Protein AF-K7NQB0-F1 (afdb_monomer)

Mean predicted aligned error: 4.62 Å

Nearest PDB structures (foldseek):
  6xcy-assembly1_A  TM=8.810E-01  e=9.921E-07  Sus scrofa
  4zl4-assembly2_B  TM=8.441E-01  e=9.405E-07  Plasmodium vivax
  8tyf-assembly1_A  TM=7.869E-01  e=1.882E-06  Plasmodium vivax Sal-1
  7tbc-assembly1_A  TM=8.451E-01  e=6.424E-06  Plasmodium falciparum
  8tyg-assembly1_A  TM=7.856E-01  e=1.155E-05  Plasmodium vivax Sal-1

Radius of gyration: 15.36 Å; Cα contacts (8 Å, |Δi|>4): 288; chains: 1; bounding box: 34×35×44 Å

Secondary structure (DSSP, 8-state):
-------PPP---EEEEBTEEEEEEEETTTTEEEEEE--SS-S--EEEBSS-SB----SSPPB-GGG-TT-EEPBTTSHHHHTSSEEEEETTEEEEEEE-TTS-EEEEEEEEEEEEETTEEEEEEEEEEEEEEES--

Sequence (137 aa):
VKLGGQVKDVQAPVSAGNGEFLMQLAIGKPSLAYSAILDTGSDLTWTQCIPCSDCYKQPTPIYDPSLSSTYGTVSCKSSLCLALPASACISATCEYLYTYGDYSSTQGILSYETFTLSSQSIPHIAFGCGQDNEGSG

Foldseek 3Di:
DPPPDPPDDFDWDWDDDPPFIWTWKWWAVVTDIDIDTPDPPDDAAAFEEPPAPADADDPGDGDYLVPHPQKFFDFCPDPVLVPAPDWDQDPRWIWHWDADPVGKIFTATFIWTWMGGPHDTDGGDTHGHGRYIGDHD

InterPro domains:
  IPR001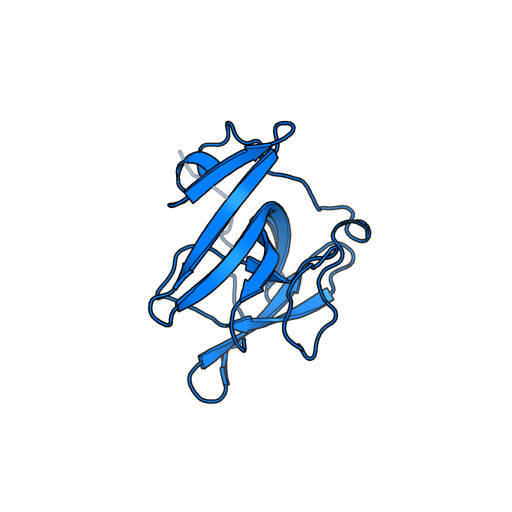969 Aspartic peptidase, active site [PS00141] (36-47)
  IPR021109 Aspartic peptidase domain superfamily [G3DSA:2.40.70.10] (5-137)
  IPR021109 Aspartic peptidase domain superfamily [SSF50630] (15-136)
  IPR032861 Xylanase inhibitor, N-terminal [PF14543] (21-135)
  IPR033121 Peptidase family A1 domain [PS51767] (21-137)
  IPR051708 Plant Aspartic Proteinase A1 [PTHR47967] (10-135)

Organism: Pinus radiata (NCBI:txid3347)

pLDDT: mean 93.02, std 11.18, range [39.03, 98.75]

Solvent-accessible surface area (backbone atoms only — not comparable to full-atom values): 7972 Å² total; per-residue (Å²): 134,84,82,87,64,87,82,73,87,82,55,60,66,72,46,84,47,100,91,42,44,32,30,49,36,22,46,40,42,73,66,45,73,44,83,41,75,64,63,87,89,62,91,77,56,67,48,56,22,59,78,56,82,40,73,60,89,61,98,52,82,67,43,54,59,89,70,22,80,51,53,44,78,33,44,38,84,36,70,72,39,70,66,44,95,38,60,47,72,54,96,63,29,16,33,37,50,46,76,50,98,88,74,29,36,39,27,31,38,37,24,29,27,26,39,28,35,76,92,45,75,43,70,74,40,72,32,37,40,22,20,34,36,50,65,74,127

Structure (mmCIF, N/CA/C/O backbone):
data_AF-K7NQB0-F1
#
_entry.id   AF-K7NQB0-F1
#
loop_
_atom_site.group_PDB
_atom_site.id
_atom_site.type_symbol
_atom_site.label_atom_id
_atom_site.label_alt_id
_atom_site.label_comp_id
_atom_site.label_asym_id
_atom_site.label_entity_id
_atom_site.label_seq_id
_atom_site.pdbx_PDB_ins_code
_atom_site.Cartn_x
_atom_site.Cartn_y
_atom_site.Cartn_z
_atom_site.occupancy
_atom_site.B_iso_or_equiv
_atom_site.auth_seq_id
_atom_site.auth_comp_id
_atom_site.auth_asym_id
_atom_site.auth_atom_id
_atom_site.pdbx_PDB_model_num
ATOM 1 N N . VAL A 1 1 ? 1.847 -23.172 26.604 1.00 44.53 1 VAL A N 1
ATOM 2 C CA . VAL A 1 1 ? 1.455 -21.747 26.492 1.00 44.53 1 VAL A CA 1
ATOM 3 C C . VAL A 1 1 ? 0.067 -21.700 25.872 1.00 44.53 1 VAL A C 1
ATOM 5 O O . VAL A 1 1 ? -0.071 -22.074 24.718 1.00 44.53 1 VAL A O 1
ATOM 8 N N . LYS A 1 2 ? -0.978 -21.370 26.642 1.00 39.03 2 LYS A N 1
ATOM 9 C CA . LYS A 1 2 ? -2.309 -21.105 26.072 1.00 39.03 2 LYS A CA 1
ATOM 10 C C . LYS A 1 2 ? -2.274 -19.685 25.509 1.00 39.03 2 LYS A C 1
ATOM 12 O O . LYS A 1 2 ? -2.237 -18.737 26.285 1.00 39.03 2 LYS A O 1
ATOM 17 N N . LEU A 1 3 ? -2.254 -19.545 24.187 1.00 49.78 3 LEU A N 1
ATOM 18 C CA . LEU A 1 3 ? -2.486 -18.263 23.520 1.00 49.78 3 LEU A CA 1
ATOM 19 C C . LEU A 1 3 ? -3.997 -17.993 23.572 1.00 49.78 3 LEU A C 1
ATOM 21 O O . LEU A 1 3 ? -4.747 -18.363 22.678 1.00 49.78 3 LEU A O 1
ATOM 25 N N . GLY A 1 4 ? -4.458 -17.469 24.707 1.00 46.69 4 GLY A N 1
ATOM 26 C CA . GLY A 1 4 ? -5.870 -17.226 25.008 1.00 46.69 4 GLY A CA 1
ATOM 27 C C . GLY A 1 4 ? -6.397 -15.908 24.444 1.00 46.69 4 GLY A C 1
ATOM 28 O O . GLY A 1 4 ? -6.888 -15.086 25.209 1.00 46.69 4 GLY 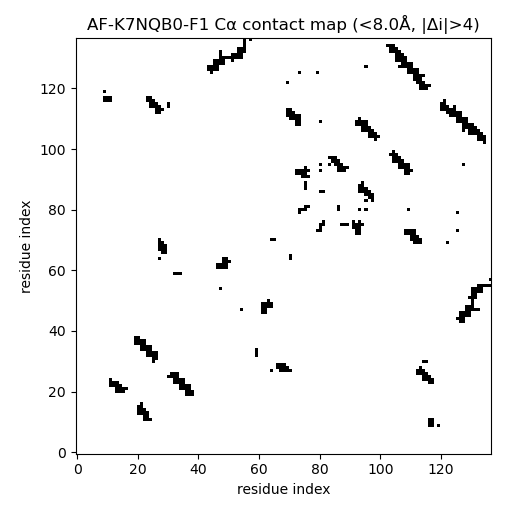A O 1
ATOM 29 N N . GLY A 1 5 ? -6.308 -15.709 23.130 1.00 56.53 5 GLY A N 1
ATOM 30 C CA . GLY A 1 5 ? -7.081 -14.685 22.425 1.00 56.53 5 GLY A CA 1
ATOM 31 C C . GLY A 1 5 ? -8.155 -15.365 21.584 1.00 56.53 5 GLY A C 1
ATOM 32 O O . GLY A 1 5 ? -7.834 -16.274 20.822 1.00 56.53 5 GLY A O 1
ATOM 33 N N . GLN A 1 6 ? -9.423 -14.963 21.712 1.00 55.81 6 GLN A N 1
ATOM 34 C CA . GLN A 1 6 ? -10.417 -15.331 20.703 1.00 55.81 6 GLN A CA 1
ATOM 35 C C . GLN A 1 6 ? -9.970 -14.724 19.372 1.00 55.81 6 GLN A C 1
ATOM 37 O O . GLN A 1 6 ? -9.953 -13.502 19.232 1.00 55.81 6 GLN A O 1
ATOM 42 N N . VAL A 1 7 ? -9.592 -15.567 18.410 1.00 59.94 7 VAL A N 1
ATOM 43 C CA . VAL A 1 7 ? -9.488 -15.143 17.014 1.00 59.94 7 VAL A CA 1
ATOM 44 C C . VAL A 1 7 ? -10.908 -14.772 16.605 1.00 59.94 7 VAL A C 1
ATOM 46 O O . VAL A 1 7 ? -11.786 -15.630 16.571 1.00 59.94 7 VAL A O 1
ATOM 49 N N . LYS A 1 8 ? -11.172 -13.479 16.412 1.00 71.19 8 LYS A N 1
ATOM 50 C CA . LYS A 1 8 ? -12.408 -13.053 15.764 1.00 71.19 8 LYS A CA 1
ATOM 51 C C . LYS A 1 8 ? -12.247 -13.341 14.279 1.00 71.19 8 LYS A C 1
ATOM 53 O O . LYS A 1 8 ? -11.252 -12.927 13.688 1.00 71.19 8 LYS A O 1
ATOM 58 N N . ASP A 1 9 ? -13.203 -14.059 13.703 1.00 84.38 9 ASP A N 1
ATOM 59 C CA . ASP A 1 9 ? -13.204 -14.343 12.272 1.00 84.38 9 ASP A CA 1
ATOM 60 C C . ASP A 1 9 ? -13.329 -13.031 11.502 1.00 84.38 9 ASP A C 1
ATOM 62 O O . ASP A 1 9 ? -14.336 -12.332 11.619 1.00 84.38 9 ASP A O 1
ATOM 66 N N . VAL A 1 10 ? -12.310 -12.686 10.721 1.00 87.50 10 VAL A N 1
ATOM 67 C CA . VAL A 1 10 ? -12.334 -11.529 9.824 1.00 87.50 10 VAL A CA 1
ATOM 68 C C . VAL A 1 10 ? -12.962 -11.965 8.506 1.00 87.50 10 VAL A C 1
ATOM 70 O O . VAL A 1 10 ? -12.538 -12.948 7.905 1.00 87.50 10 VAL A O 1
ATOM 73 N N . GLN A 1 11 ? -13.988 -11.243 8.060 1.00 88.88 11 GLN A N 1
ATOM 74 C CA . GLN A 1 11 ? -14.719 -11.551 6.833 1.00 88.88 11 GLN A CA 1
ATOM 75 C C . GLN A 1 11 ? -14.956 -10.270 6.037 1.00 88.88 11 GLN A C 1
ATOM 77 O O . GLN A 1 11 ? -15.201 -9.205 6.614 1.00 88.88 11 GLN A O 1
ATOM 82 N N . ALA A 1 12 ? -14.928 -10.386 4.713 1.00 90.88 12 ALA A N 1
ATOM 83 C CA . ALA A 1 12 ? -15.323 -9.332 3.793 1.00 90.88 12 ALA A CA 1
ATOM 84 C C . ALA A 1 12 ? -16.118 -9.943 2.630 1.00 90.88 12 ALA A C 1
ATOM 86 O O . ALA A 1 12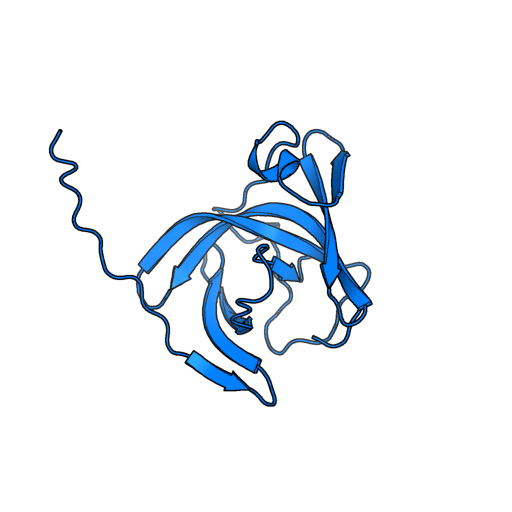 ? -15.755 -11.020 2.149 1.00 90.88 12 ALA A O 1
ATOM 87 N N . PRO A 1 13 ? -17.209 -9.296 2.187 1.00 90.69 13 PRO A N 1
ATOM 88 C CA . PRO A 1 13 ? -17.944 -9.746 1.016 1.00 90.69 13 PRO A CA 1
ATOM 89 C C . PRO A 1 13 ? -17.077 -9.596 -0.238 1.00 90.69 13 PRO A C 1
ATOM 91 O O . PRO A 1 13 ? -16.379 -8.592 -0.398 1.00 90.69 13 PRO A O 1
ATOM 94 N N . VAL A 1 14 ? -17.165 -10.588 -1.126 1.00 95.19 14 VAL A N 1
ATOM 95 C CA . VAL A 1 14 ? -16.488 -10.605 -2.427 1.00 95.19 14 VAL A CA 1
ATOM 96 C C . VAL A 1 14 ? -17.537 -10.649 -3.534 1.00 95.19 14 VAL A C 1
ATOM 98 O O . VAL A 1 14 ? -18.505 -11.408 -3.457 1.00 95.19 14 VAL A O 1
ATOM 101 N N . SER A 1 15 ? -17.344 -9.838 -4.565 1.00 95.69 15 SER A N 1
ATOM 102 C CA . SER A 1 15 ? -18.194 -9.756 -5.755 1.00 95.69 15 SER A CA 1
ATOM 103 C C . SER A 1 15 ? -17.354 -9.850 -7.025 1.00 95.69 15 SER A C 1
ATOM 105 O O . SER A 1 15 ? -16.174 -9.523 -7.010 1.00 95.69 15 SER A O 1
ATOM 107 N N . ALA A 1 16 ? -17.956 -10.269 -8.136 1.00 95.69 16 ALA A N 1
ATOM 108 C CA . ALA A 1 16 ? -17.283 -10.245 -9.432 1.00 95.69 16 ALA A CA 1
ATOM 109 C C . ALA A 1 16 ? -17.165 -8.805 -9.965 1.00 95.69 16 ALA A C 1
ATOM 111 O O . ALA A 1 16 ? -18.137 -8.049 -9.900 1.00 95.69 16 ALA A O 1
ATOM 112 N N . GLY A 1 17 ? -16.015 -8.456 -10.538 1.00 91.44 17 GLY A N 1
ATOM 113 C CA . GLY A 1 17 ? -15.790 -7.210 -11.270 1.00 91.44 17 GLY A CA 1
ATOM 114 C C . GLY A 1 17 ? -15.084 -7.500 -12.584 1.00 91.44 17 GLY A C 1
ATOM 115 O O . GLY A 1 17 ? -13.882 -7.563 -12.604 1.00 91.44 17 GLY A O 1
ATOM 116 N N . ASN A 1 18 ? -15.822 -7.772 -13.661 1.00 89.25 18 ASN A N 1
ATOM 117 C CA . ASN A 1 18 ? -15.310 -7.859 -15.043 1.00 89.25 18 ASN A CA 1
ATOM 118 C C . ASN A 1 18 ? -13.950 -8.573 -15.307 1.00 89.25 18 ASN A C 1
ATOM 120 O O . ASN A 1 18 ? -13.246 -8.212 -16.244 1.00 89.25 18 ASN A O 1
ATOM 124 N N . GLY A 1 19 ? -13.609 -9.620 -14.553 1.00 91.19 19 GLY A N 1
ATOM 125 C CA . GLY A 1 19 ? -12.305 -10.297 -14.661 1.00 91.19 19 GLY A CA 1
ATOM 126 C C . GLY A 1 19 ? -11.558 -10.375 -13.331 1.00 91.19 19 GLY A C 1
ATOM 127 O O . GLY A 1 19 ? -10.722 -11.256 -13.155 1.00 91.19 19 GLY A O 1
ATOM 128 N N . GLU A 1 20 ? -11.949 -9.548 -12.364 1.00 93.69 20 GLU A N 1
ATOM 129 C CA . GLU A 1 20 ? -11.413 -9.508 -11.010 1.00 93.69 20 GLU A CA 1
ATOM 130 C C . GLU A 1 20 ? -12.406 -10.026 -9.956 1.00 93.69 20 GLU A C 1
ATOM 132 O O . GLU A 1 20 ? -13.634 -10.034 -10.130 1.00 93.69 20 GLU A O 1
ATOM 137 N N . PHE A 1 21 ? -11.862 -10.407 -8.800 1.00 96.75 21 PHE A N 1
ATOM 138 C CA . PHE A 1 21 ? -12.614 -10.488 -7.553 1.00 96.75 21 PHE A CA 1
ATOM 139 C C . PHE A 1 21 ? -12.494 -9.148 -6.833 1.00 96.75 21 PHE A C 1
ATOM 141 O O . PHE A 1 21 ? -11.391 -8.714 -6.532 1.00 96.75 21 PHE A O 1
ATOM 148 N N . LEU A 1 22 ? -13.615 -8.503 -6.531 1.00 96.19 22 LEU A N 1
ATOM 149 C CA . LEU A 1 22 ? -13.649 -7.247 -5.788 1.00 96.19 22 LEU A CA 1
ATOM 150 C C . LEU A 1 22 ? -14.084 -7.500 -4.351 1.00 96.19 22 LEU A C 1
ATOM 152 O O . LEU A 1 22 ? -15.073 -8.195 -4.117 1.00 96.19 22 LEU A O 1
ATOM 156 N N . MET A 1 23 ? -13.387 -6.899 -3.394 1.00 95.94 23 MET A N 1
ATOM 157 C CA . MET A 1 23 ? -13.731 -6.927 -1.976 1.00 95.94 23 MET A CA 1
ATOM 158 C C . MET A 1 23 ? -13.918 -5.517 -1.421 1.00 95.94 23 MET A C 1
ATOM 160 O O . MET A 1 23 ? -13.254 -4.573 -1.848 1.00 95.94 23 MET A O 1
ATOM 164 N N . GLN A 1 24 ? -14.808 -5.381 -0.439 1.00 94.31 24 GLN A N 1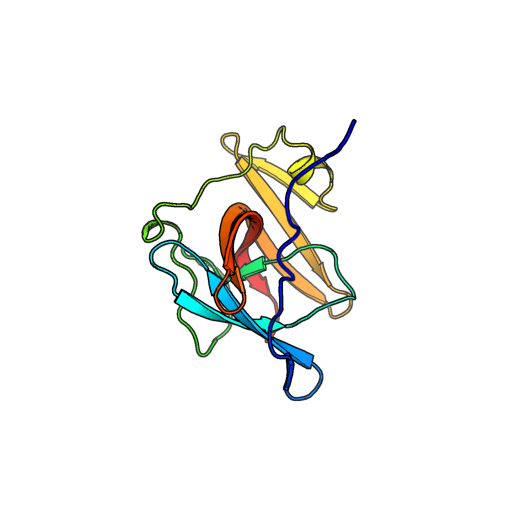
ATOM 165 C CA . GLN A 1 24 ? -15.020 -4.114 0.261 1.00 94.31 24 GLN A CA 1
ATOM 166 C C . GLN A 1 24 ? -14.200 -4.060 1.548 1.00 94.31 24 GLN A C 1
ATOM 168 O O . GLN A 1 24 ? -14.268 -4.965 2.386 1.00 94.31 24 GLN A O 1
ATOM 173 N N . LEU A 1 25 ? -13.470 -2.965 1.726 1.00 96.19 25 LEU A N 1
ATOM 174 C CA . LEU A 1 25 ? -12.708 -2.657 2.932 1.00 96.19 25 LEU A CA 1
ATOM 175 C C . LEU A 1 25 ? -12.744 -1.152 3.198 1.00 96.19 25 LEU A C 1
ATOM 177 O O . LEU A 1 25 ? -13.211 -0.378 2.369 1.00 96.19 25 LEU A O 1
ATOM 181 N N . ALA A 1 26 ? -12.258 -0.712 4.352 1.00 97.31 26 ALA A N 1
ATOM 182 C CA . ALA A 1 26 ? -12.004 0.702 4.597 1.00 97.31 26 ALA A CA 1
ATOM 183 C C . ALA A 1 26 ? -10.580 0.926 5.100 1.00 97.31 26 ALA A C 1
ATOM 185 O O . ALA A 1 26 ? -10.033 0.073 5.794 1.00 97.31 26 ALA A O 1
ATOM 186 N N . ILE A 1 27 ? -9.992 2.070 4.766 1.00 98.25 27 ILE A N 1
ATOM 187 C CA . ILE A 1 27 ? -8.609 2.426 5.099 1.00 98.25 27 ILE A CA 1
ATOM 188 C C . ILE A 1 27 ? -8.619 3.716 5.922 1.00 98.25 27 ILE A C 1
ATOM 190 O O . ILE A 1 27 ? -9.368 4.647 5.611 1.00 98.25 27 ILE A O 1
ATOM 194 N N . GLY A 1 28 ? -7.787 3.769 6.961 1.00 98.19 28 GLY A N 1
ATOM 195 C CA . GLY A 1 28 ? -7.500 4.987 7.714 1.00 98.19 28 GLY A CA 1
ATOM 196 C C . GLY A 1 28 ? -8.372 5.220 8.945 1.00 98.19 28 GLY A C 1
ATOM 197 O O . GLY A 1 28 ? -9.313 4.478 9.253 1.00 98.19 28 GLY A O 1
ATOM 198 N N . LYS A 1 29 ? -8.042 6.296 9.665 1.00 98.00 29 LYS A N 1
ATOM 199 C CA . LYS A 1 29 ? -8.824 6.816 10.793 1.00 98.00 29 LYS A CA 1
ATOM 200 C C . LYS A 1 29 ? -8.914 8.350 10.715 1.00 98.00 29 LYS A C 1
ATOM 202 O O . LYS A 1 29 ? -7.951 9.011 11.120 1.00 98.00 29 LYS A O 1
ATOM 207 N N . PRO A 1 30 ? -10.059 8.926 10.288 1.00 96.94 30 PRO A N 1
ATOM 208 C CA . PRO A 1 30 ? -11.351 8.273 10.026 1.00 96.94 30 PRO A CA 1
ATOM 209 C C . PRO A 1 30 ? -11.317 7.304 8.833 1.00 96.94 30 PRO A C 1
ATOM 211 O O . PRO A 1 30 ? -10.565 7.506 7.888 1.00 96.94 30 PRO A O 1
ATOM 214 N N . SER A 1 31 ? -12.128 6.245 8.898 1.00 96.25 31 SER A N 1
ATOM 215 C CA . SER A 1 31 ? -12.143 5.187 7.883 1.00 96.25 31 SER A CA 1
ATOM 216 C C . SER A 1 31 ? -12.871 5.631 6.617 1.00 96.25 31 SER A C 1
ATOM 218 O O . SER A 1 31 ? -14.029 6.051 6.696 1.00 96.25 31 SER A O 1
ATOM 220 N N . LEU A 1 32 ? -12.238 5.457 5.460 1.00 96.56 32 LEU A N 1
ATOM 221 C CA . LEU A 1 32 ? -12.839 5.676 4.144 1.00 96.56 32 LEU A CA 1
ATOM 222 C C . LEU A 1 32 ? -12.981 4.338 3.413 1.00 96.56 32 LEU A C 1
ATOM 224 O O . LEU A 1 32 ? -12.040 3.553 3.416 1.00 96.56 32 LEU A O 1
ATOM 228 N N . ALA A 1 33 ? -14.148 4.059 2.829 1.00 95.69 33 ALA A N 1
ATOM 229 C CA . ALA A 1 33 ? -14.422 2.793 2.149 1.00 95.69 33 ALA A CA 1
ATOM 230 C C . ALA A 1 33 ? -13.793 2.733 0.747 1.00 95.69 33 ALA A C 1
ATOM 232 O O . ALA A 1 33 ? -13.828 3.719 0.012 1.00 95.69 33 ALA A O 1
ATOM 233 N N . TYR A 1 34 ? -13.284 1.557 0.384 1.00 95.19 34 TYR A N 1
ATOM 234 C CA . TYR A 1 34 ? -12.649 1.228 -0.888 1.00 95.19 34 TYR A CA 1
ATOM 235 C C . TYR A 1 34 ? -13.162 -0.112 -1.415 1.00 95.19 34 TYR A C 1
ATOM 237 O O . TYR A 1 34 ? -13.337 -1.065 -0.652 1.00 95.19 34 TYR A O 1
ATOM 245 N N . SER A 1 35 ? -13.315 -0.179 -2.738 1.00 93.69 35 SER A N 1
ATOM 246 C CA . SER A 1 35 ? -13.402 -1.439 -3.472 1.00 93.69 35 SER A CA 1
ATOM 247 C C . SER A 1 35 ? -11.993 -1.811 -3.918 1.00 93.69 35 SER A C 1
ATOM 249 O O . SER A 1 35 ? -11.368 -1.036 -4.638 1.00 93.69 35 SER A O 1
ATOM 251 N N . ALA A 1 36 ? -11.496 -2.964 -3.486 1.00 95.12 36 ALA A N 1
ATOM 252 C CA . ALA A 1 36 ? -10.154 -3.447 -3.797 1.00 95.12 36 ALA A CA 1
ATOM 253 C C . ALA A 1 36 ? -10.216 -4.741 -4.612 1.00 95.12 36 ALA A C 1
ATOM 255 O O . ALA A 1 36 ? -11.122 -5.552 -4.410 1.00 95.12 36 ALA A O 1
ATOM 256 N N . ILE A 1 37 ? -9.241 -4.949 -5.494 1.00 95.94 37 ILE A N 1
ATOM 257 C CA . ILE A 1 37 ? -9.038 -6.238 -6.157 1.00 95.94 37 ILE A CA 1
ATOM 258 C C . ILE A 1 37 ? -8.474 -7.224 -5.126 1.00 95.94 37 ILE A C 1
ATOM 260 O O . ILE A 1 37 ? -7.476 -6.950 -4.461 1.00 95.94 37 ILE A O 1
ATOM 264 N N . LEU A 1 38 ? -9.123 -8.378 -4.984 1.00 96.88 38 LEU A N 1
ATOM 265 C CA . LEU A 1 38 ? -8.616 -9.521 -4.236 1.00 96.88 38 LEU A CA 1
ATOM 266 C C . LEU A 1 38 ? -7.676 -10.315 -5.149 1.00 96.88 38 LEU A C 1
ATOM 268 O O . LEU A 1 38 ? -8.090 -11.261 -5.822 1.00 96.88 38 LEU A O 1
ATOM 272 N N . ASP A 1 39 ? -6.415 -9.902 -5.175 1.00 96.12 39 ASP A N 1
ATOM 273 C CA . ASP A 1 39 ? -5.374 -10.531 -5.978 1.00 96.12 39 ASP A CA 1
ATOM 274 C C . ASP A 1 39 ? -4.619 -11.593 -5.166 1.00 96.12 39 ASP A C 1
ATOM 276 O O . ASP A 1 39 ? -3.858 -11.284 -4.253 1.00 96.12 39 ASP A O 1
ATOM 280 N N . THR A 1 40 ? -4.831 -12.868 -5.492 1.00 96.06 40 THR A N 1
ATOM 281 C CA . THR A 1 40 ? -4.070 -13.983 -4.902 1.00 96.06 40 THR A CA 1
ATOM 282 C C . THR A 1 40 ? -2.774 -14.290 -5.660 1.00 96.06 40 THR A C 1
ATOM 284 O O . THR A 1 40 ? -2.072 -15.235 -5.301 1.00 96.06 40 THR A O 1
ATOM 287 N N . GLY A 1 41 ? -2.502 -13.576 -6.756 1.00 95.38 41 GLY A N 1
ATOM 288 C CA . GLY A 1 41 ? -1.342 -13.749 -7.629 1.00 95.38 41 GLY A CA 1
ATOM 289 C C . GLY A 1 41 ? -0.121 -12.917 -7.234 1.00 95.38 41 GLY A C 1
ATOM 290 O O . GLY A 1 41 ? 0.953 -13.146 -7.788 1.00 95.38 41 GLY A O 1
ATOM 291 N N . SER A 1 42 ? -0.260 -12.001 -6.273 1.00 94.81 42 SER A N 1
ATOM 292 C CA . SER A 1 42 ? 0.826 -11.177 -5.733 1.00 94.81 42 SER A CA 1
ATOM 293 C C . SER A 1 42 ? 0.805 -11.126 -4.199 1.00 94.81 42 SER A C 1
ATOM 295 O O . SER A 1 42 ? -0.103 -11.651 -3.553 1.00 94.81 42 SER A O 1
ATOM 297 N N . ASP A 1 43 ? 1.849 -10.545 -3.602 1.00 93.56 43 ASP A N 1
ATOM 298 C CA . ASP A 1 43 ? 2.062 -10.506 -2.146 1.00 93.56 43 ASP A CA 1
ATOM 299 C C . ASP A 1 43 ? 2.116 -9.086 -1.547 1.00 93.56 43 ASP A C 1
ATOM 301 O O . ASP A 1 43 ? 2.321 -8.932 -0.339 1.00 93.56 43 ASP A O 1
ATOM 305 N N . LEU A 1 44 ? 1.864 -8.048 -2.354 1.00 97.50 44 LEU A N 1
ATOM 306 C CA . LEU A 1 44 ? 1.777 -6.656 -1.911 1.00 97.50 44 LEU A CA 1
ATOM 307 C C . LEU A 1 44 ? 0.328 -6.154 -1.952 1.00 97.50 44 LEU A C 1
ATOM 309 O O . LEU A 1 44 ? -0.265 -6.002 -3.014 1.00 97.50 44 LEU A O 1
ATOM 313 N N . THR A 1 45 ? -0.225 -5.796 -0.791 1.00 97.81 45 THR A N 1
ATOM 314 C CA . THR A 1 45 ? -1.436 -4.959 -0.725 1.00 97.81 45 THR A CA 1
ATOM 315 C C . THR A 1 45 ? -1.049 -3.501 -0.949 1.00 97.81 45 THR A C 1
ATOM 317 O O . THR A 1 45 ? -0.160 -3.013 -0.255 1.00 97.81 45 THR A O 1
ATOM 320 N N . TRP A 1 46 ? -1.718 -2.783 -1.851 1.00 97.94 46 TRP A N 1
ATOM 321 C CA . TRP A 1 46 ? -1.438 -1.367 -2.110 1.00 97.94 46 TRP A CA 1
ATOM 322 C C . TRP A 1 46 ? -2.688 -0.587 -2.550 1.00 97.94 46 TRP A C 1
ATOM 324 O O . TRP A 1 46 ? -3.724 -1.170 -2.863 1.00 97.94 46 TRP A O 1
ATOM 334 N N . THR A 1 47 ? -2.60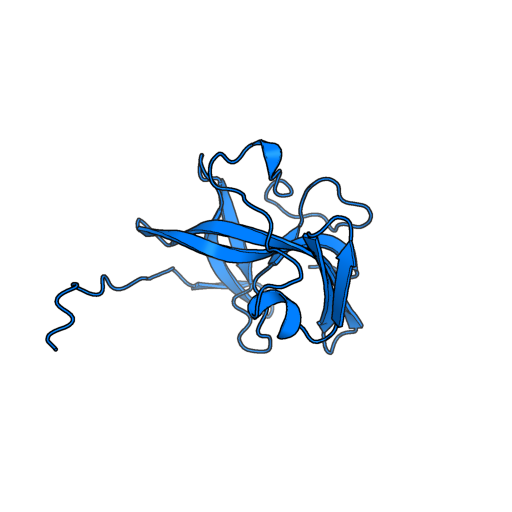6 0.744 -2.514 1.00 97.81 47 THR A N 1
ATOM 335 C CA . THR A 1 47 ? -3.613 1.668 -3.069 1.00 97.81 47 THR A CA 1
ATOM 336 C C . THR A 1 47 ? -2.938 2.941 -3.583 1.00 97.81 47 THR A C 1
ATOM 338 O O . THR A 1 47 ? -1.828 3.267 -3.152 1.00 97.81 47 THR A O 1
ATOM 341 N N . GLN A 1 48 ? -3.611 3.676 -4.471 1.00 98.00 48 GLN A N 1
ATOM 342 C CA . GLN A 1 48 ? -3.142 4.974 -4.958 1.00 98.00 48 GLN A CA 1
ATOM 343 C C . GLN A 1 48 ? -3.160 6.008 -3.819 1.00 98.00 48 GLN A C 1
ATOM 345 O O . GLN A 1 48 ? -4.178 6.176 -3.139 1.00 98.00 48 GLN A O 1
ATOM 350 N N . CYS A 1 49 ? -2.054 6.732 -3.646 1.00 98.31 49 CYS A N 1
ATOM 351 C CA . CYS A 1 49 ? -1.826 7.703 -2.582 1.00 98.31 49 CYS A CA 1
ATOM 352 C C . CYS A 1 49 ? -1.436 9.092 -3.099 1.00 98.31 49 CYS A C 1
ATOM 354 O O . CYS A 1 49 ? -0.766 9.229 -4.116 1.00 98.31 49 CYS A O 1
ATOM 356 N N . ILE A 1 50 ? -1.803 10.134 -2.350 1.00 97.56 50 ILE A N 1
ATOM 357 C CA . ILE A 1 50 ? -1.379 11.519 -2.600 1.00 97.56 50 ILE A CA 1
ATOM 358 C C . ILE A 1 50 ? -0.053 11.811 -1.861 1.00 97.56 50 ILE A C 1
ATOM 360 O O . ILE A 1 50 ? 0.090 11.407 -0.704 1.00 97.56 50 ILE A O 1
ATOM 364 N N . PRO A 1 51 ? 0.896 12.560 -2.465 1.00 96.56 51 PRO A N 1
ATOM 365 C CA . PRO A 1 51 ? 0.879 13.055 -3.845 1.00 96.56 51 PRO A CA 1
ATOM 366 C C . PRO A 1 51 ? 1.050 11.917 -4.849 1.00 96.56 51 PRO A C 1
ATOM 368 O O . PRO A 1 51 ? 1.839 11.011 -4.593 1.00 96.56 51 PRO A O 1
ATOM 371 N N . CYS A 1 52 ? 0.335 12.013 -5.974 1.00 94.94 52 CYS A N 1
ATOM 372 C CA . CYS A 1 52 ? 0.438 11.061 -7.070 1.00 94.94 52 CYS A CA 1
ATOM 373 C C . CYS A 1 52 ? 0.975 11.732 -8.342 1.00 94.94 52 CYS A C 1
ATOM 375 O O . CYS A 1 52 ? 0.420 12.750 -8.766 1.00 94.94 52 CYS A O 1
ATOM 377 N N . SER A 1 53 ? 2.052 11.184 -8.910 1.00 94.88 53 SER A N 1
ATOM 378 C CA . SER A 1 53 ? 2.651 11.593 -10.185 1.00 94.88 53 SER A CA 1
ATOM 379 C C . SER A 1 53 ? 1.892 11.008 -11.370 1.00 94.88 53 SER A C 1
ATOM 381 O O . SER A 1 53 ? 1.433 11.776 -12.216 1.00 94.88 53 SER A O 1
ATOM 383 N N . ASP A 1 54 ? 1.720 9.687 -11.393 1.00 94.25 54 ASP A N 1
ATOM 384 C CA . ASP A 1 54 ? 0.907 8.973 -12.377 1.00 94.25 54 ASP A CA 1
ATOM 385 C C . ASP A 1 54 ? -0.118 8.082 -11.665 1.00 94.25 54 ASP A C 1
ATOM 387 O O . ASP A 1 54 ? 0.222 7.234 -10.840 1.00 94.25 54 ASP A O 1
ATOM 391 N N . CYS A 1 55 ? -1.397 8.340 -11.923 1.00 94.44 55 CYS A N 1
ATOM 392 C CA . CYS A 1 55 ? -2.520 7.655 -11.295 1.00 94.44 55 CYS A CA 1
ATOM 393 C C . CYS A 1 55 ? -3.670 7.524 -12.287 1.00 94.44 55 CYS A C 1
ATOM 395 O O . CYS A 1 55 ? -4.028 8.471 -12.998 1.00 94.44 55 CYS A O 1
ATOM 397 N N . TYR A 1 56 ? -4.349 6.387 -12.239 1.00 91.38 56 TYR A N 1
ATOM 398 C CA . TYR A 1 56 ? -5.565 6.155 -12.999 1.00 91.38 56 TYR A CA 1
ATOM 399 C C . TYR A 1 56 ? -6.810 6.592 -12.221 1.00 91.38 56 TYR A C 1
ATOM 401 O O . TYR A 1 56 ? -6.843 6.726 -10.993 1.00 91.38 56 TYR A O 1
ATOM 409 N N . LYS A 1 57 ? -7.889 6.831 -12.969 1.00 91.38 57 LYS A N 1
ATOM 410 C CA . LYS A 1 57 ? -9.174 7.221 -12.389 1.00 91.38 57 LYS A CA 1
ATOM 411 C C . LYS A 1 57 ? -9.777 6.048 -11.627 1.00 91.38 57 LYS A C 1
ATOM 413 O O . LYS A 1 57 ? -9.983 4.982 -12.191 1.00 91.38 57 LYS A O 1
ATOM 418 N N . GLN A 1 58 ? -10.163 6.302 -10.387 1.00 89.25 58 GLN A N 1
ATOM 419 C CA . GLN A 1 58 ? -10.885 5.363 -9.535 1.00 89.25 58 GLN A CA 1
ATOM 420 C C . GLN A 1 58 ? -12.152 6.028 -8.970 1.00 89.25 58 GLN A C 1
ATOM 422 O O . GLN A 1 58 ? -12.207 7.257 -8.863 1.00 89.25 58 GLN A O 1
ATOM 427 N N . PRO A 1 59 ? -13.198 5.252 -8.631 1.00 88.06 59 PRO A N 1
ATOM 428 C CA . PRO A 1 59 ? -14.461 5.796 -8.122 1.00 88.06 59 PRO A CA 1
ATOM 429 C C . PRO A 1 59 ? -14.330 6.402 -6.719 1.00 88.06 59 PRO A C 1
ATOM 431 O O . PRO A 1 59 ? -15.091 7.298 -6.354 1.00 88.06 59 PRO A O 1
ATOM 434 N N . THR A 1 60 ? -13.373 5.919 -5.929 1.00 90.25 60 THR A N 1
ATOM 435 C CA . THR A 1 60 ? -13.039 6.445 -4.604 1.00 90.25 60 THR A CA 1
ATOM 436 C C . THR A 1 60 ? -11.911 7.466 -4.705 1.00 90.25 60 THR A C 1
ATOM 438 O O . THR A 1 60 ? -11.020 7.293 -5.533 1.00 90.25 60 THR A O 1
ATOM 441 N N . PRO A 1 61 ? -11.881 8.515 -3.866 1.00 94.44 61 PRO A N 1
ATOM 442 C CA . PRO A 1 61 ? -10.744 9.430 -3.825 1.00 94.44 61 PRO A CA 1
ATOM 443 C C . PRO A 1 61 ? -9.417 8.685 -3.639 1.00 94.44 61 PRO A C 1
ATOM 445 O O . PRO A 1 61 ? -9.373 7.656 -2.965 1.00 94.44 61 PRO A O 1
ATOM 448 N N . ILE A 1 62 ? -8.347 9.197 -4.249 1.00 97.25 62 ILE A N 1
ATOM 449 C CA . ILE A 1 62 ? -6.977 8.735 -3.980 1.00 97.25 62 ILE A CA 1
ATOM 450 C C . ILE A 1 62 ? -6.705 8.925 -2.483 1.00 97.25 62 ILE A C 1
ATOM 452 O O . ILE A 1 62 ? -7.101 9.943 -1.909 1.00 97.25 62 ILE A O 1
ATOM 456 N N . TYR A 1 63 ? -6.073 7.938 -1.847 1.00 98.19 63 TYR A N 1
ATOM 45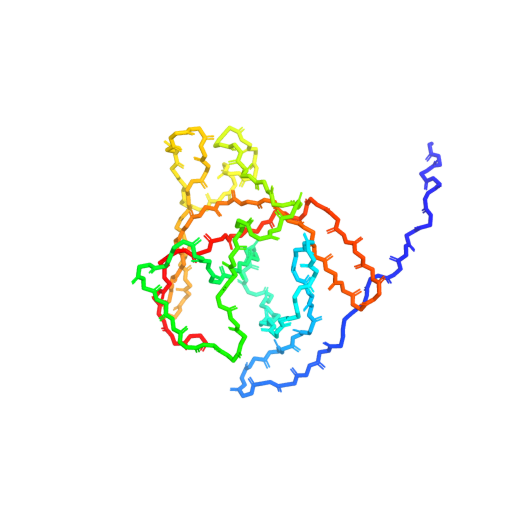7 C CA . TYR A 1 63 ? -5.848 7.954 -0.408 1.00 98.19 63 TYR A CA 1
ATOM 458 C C . TYR A 1 63 ? -4.933 9.119 -0.013 1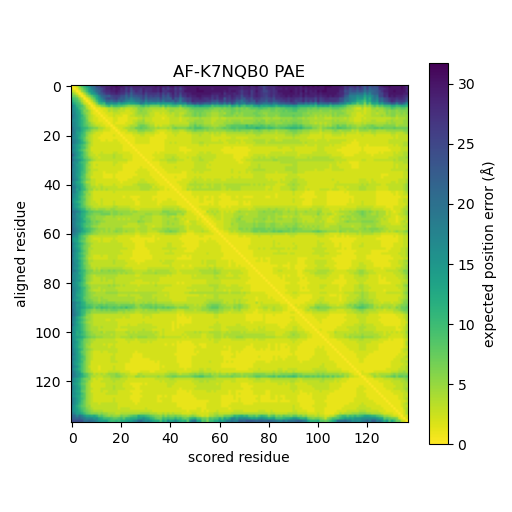.00 98.19 63 TYR A C 1
ATOM 460 O O . TYR A 1 63 ? -3.819 9.243 -0.517 1.00 98.19 63 TYR A O 1
ATOM 468 N N . ASP A 1 64 ? -5.389 9.975 0.902 1.00 98.06 64 ASP A N 1
ATOM 469 C CA . ASP A 1 64 ? -4.561 11.034 1.475 1.00 98.06 64 ASP A CA 1
ATOM 470 C C . ASP A 1 64 ? -4.041 10.586 2.852 1.00 98.06 64 ASP A C 1
ATOM 472 O O . ASP A 1 64 ? -4.798 10.608 3.833 1.00 98.06 64 ASP A O 1
ATOM 476 N N . PRO A 1 65 ? -2.759 10.188 2.958 1.00 98.00 65 PRO A N 1
ATOM 477 C CA . PRO A 1 65 ? -2.196 9.723 4.220 1.00 98.00 65 PRO A CA 1
ATOM 478 C C . PRO A 1 65 ? -2.183 10.809 5.304 1.00 98.00 65 PRO A C 1
ATOM 480 O O . PRO A 1 65 ? -2.189 10.481 6.489 1.00 98.00 65 PRO A O 1
ATOM 483 N N . SER A 1 66 ? -2.209 12.097 4.936 1.00 98.25 66 SER A N 1
ATOM 484 C CA . SER A 1 66 ? -2.204 13.206 5.898 1.00 98.25 66 SER A CA 1
ATOM 485 C C . SER A 1 66 ? -3.519 13.347 6.671 1.00 98.25 66 SER A C 1
ATOM 487 O O . SER A 1 66 ? -3.543 13.950 7.746 1.00 98.25 66 SER A O 1
ATOM 489 N N . LEU A 1 67 ? -4.609 12.762 6.160 1.00 98.00 67 LEU A N 1
ATOM 490 C CA . LEU A 1 67 ? -5.930 12.802 6.791 1.00 98.00 67 LEU A CA 1
ATOM 491 C C . LEU A 1 67 ? -6.151 11.670 7.804 1.00 98.00 67 LEU A C 1
ATOM 493 O O . LEU A 1 67 ? -7.142 11.696 8.537 1.00 98.00 67 LEU A O 1
ATOM 497 N N . SER A 1 68 ? -5.252 10.684 7.864 1.00 98.44 68 SER A N 1
ATOM 498 C CA . SER A 1 68 ? -5.376 9.535 8.759 1.00 98.44 68 SER A CA 1
ATOM 499 C C . SER A 1 68 ? -4.489 9.675 9.991 1.00 98.44 68 SER A C 1
ATOM 501 O O . SER A 1 68 ? -3.270 9.795 9.915 1.00 98.44 68 SER A O 1
ATOM 503 N N . SER A 1 69 ? -5.109 9.572 11.165 1.00 98.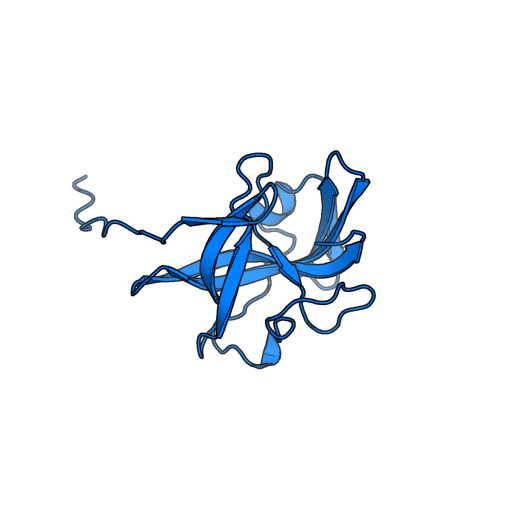56 69 SER A N 1
ATOM 504 C CA . SER A 1 69 ? -4.410 9.577 12.458 1.00 98.56 69 SER A CA 1
ATOM 505 C C . SER A 1 69 ? -3.644 8.284 12.769 1.00 98.56 69 SER A C 1
ATOM 507 O O . SER A 1 69 ? -2.926 8.230 13.766 1.00 98.56 69 SER A O 1
ATOM 509 N N . THR A 1 70 ? -3.812 7.236 11.958 1.00 98.69 70 THR A N 1
ATOM 510 C CA . THR A 1 70 ? -3.180 5.920 12.148 1.00 98.69 70 THR A CA 1
ATOM 511 C C . THR A 1 70 ? -2.158 5.569 11.071 1.00 98.69 70 THR A C 1
ATOM 513 O O . THR A 1 70 ? -1.570 4.487 11.135 1.00 98.69 70 THR A O 1
ATOM 516 N N . TYR A 1 71 ? -1.906 6.486 10.136 1.00 98.75 71 TYR A N 1
ATOM 517 C CA . TYR A 1 71 ? -0.874 6.327 9.122 1.00 98.75 71 TYR A CA 1
ATOM 518 C C . TYR A 1 71 ? 0.524 6.382 9.746 1.00 98.75 71 TYR A C 1
ATOM 520 O O . TYR A 1 71 ? 0.808 7.207 10.620 1.00 98.75 71 TYR A O 1
ATOM 528 N N . GLY A 1 72 ? 1.430 5.537 9.264 1.00 98.25 72 GLY A N 1
ATOM 529 C CA . GLY A 1 72 ? 2.848 5.615 9.605 1.00 98.25 72 GLY A CA 1
ATOM 530 C C . GLY A 1 72 ? 3.714 5.026 8.505 1.00 98.25 72 GLY A C 1
ATOM 531 O O . GLY A 1 72 ? 3.289 4.120 7.803 1.00 98.25 72 GLY A O 1
ATOM 532 N N . THR A 1 73 ? 4.940 5.510 8.341 1.00 98.19 73 THR A N 1
ATOM 533 C CA . THR A 1 73 ? 5.856 4.967 7.330 1.00 98.19 73 THR A CA 1
ATOM 534 C C . THR A 1 73 ? 6.605 3.741 7.851 1.00 98.19 73 THR A C 1
ATOM 536 O O . THR A 1 73 ? 6.905 3.626 9.045 1.00 98.19 73 THR A O 1
ATOM 539 N N . VAL A 1 74 ? 6.937 2.805 6.958 1.00 98.38 74 VAL A N 1
ATOM 540 C CA . VAL A 1 74 ? 7.820 1.680 7.284 1.00 98.38 74 VAL A CA 1
ATOM 541 C C . VAL A 1 74 ? 9.273 2.125 7.135 1.00 98.38 74 VAL A C 1
ATOM 543 O O . VAL A 1 74 ? 9.686 2.660 6.105 1.00 98.38 74 VAL A O 1
ATOM 546 N N . SER A 1 75 ? 10.080 1.871 8.168 1.00 97.81 75 SER A N 1
ATOM 547 C CA . SER A 1 75 ? 11.521 2.116 8.095 1.00 97.81 75 SER A CA 1
ATOM 548 C C . SER A 1 75 ? 12.169 1.225 7.039 1.00 97.81 75 SER A C 1
ATOM 550 O O . SER A 1 75 ? 11.904 0.023 6.992 1.00 97.81 75 SER A O 1
ATOM 552 N N . CYS A 1 76 ? 13.118 1.769 6.280 1.00 96.75 76 CYS A N 1
ATOM 553 C CA . CYS A 1 76 ? 13.874 0.995 5.292 1.00 96.75 76 CYS A CA 1
ATOM 554 C C . CYS A 1 76 ? 14.723 -0.146 5.896 1.00 96.75 76 CYS A C 1
ATOM 556 O O . CYS A 1 76 ? 15.181 -1.029 5.181 1.00 96.75 76 CYS A O 1
ATOM 558 N N . LYS A 1 77 ? 14.926 -0.156 7.222 1.00 96.88 77 LYS A N 1
ATOM 559 C CA . LYS A 1 77 ? 15.595 -1.251 7.949 1.00 96.88 77 LYS A CA 1
ATOM 560 C C . LYS A 1 77 ? 14.639 -2.369 8.380 1.00 96.88 77 LYS A C 1
ATOM 562 O O . LYS A 1 77 ? 15.083 -3.355 8.962 1.00 96.88 77 LYS A O 1
ATOM 567 N N . SER A 1 78 ? 13.334 -2.198 8.166 1.00 97.81 78 SER A N 1
ATOM 568 C CA . SER A 1 78 ? 12.322 -3.202 8.491 1.00 97.81 78 SER A CA 1
ATOM 569 C C . SER A 1 78 ? 12.500 -4.440 7.619 1.00 97.81 78 SER A C 1
ATOM 571 O O . SER A 1 78 ? 12.736 -4.322 6.417 1.00 97.81 78 SER A O 1
ATOM 573 N N . SER A 1 79 ? 12.292 -5.626 8.192 1.00 97.69 79 SER A N 1
ATOM 574 C CA . SER A 1 79 ? 12.264 -6.878 7.428 1.00 97.69 79 SER A CA 1
ATOM 575 C C . SER A 1 79 ? 11.194 -6.873 6.335 1.00 97.69 79 SER A C 1
ATOM 577 O O . SER A 1 79 ? 11.385 -7.521 5.316 1.00 97.69 79 SER A O 1
ATOM 579 N N . LEU A 1 80 ? 10.107 -6.113 6.514 1.00 97.50 80 LEU A N 1
ATOM 580 C CA . LEU A 1 80 ? 9.075 -5.936 5.488 1.00 97.50 80 LEU A CA 1
ATOM 581 C C . LEU A 1 80 ? 9.618 -5.215 4.248 1.00 97.50 80 LEU A C 1
ATOM 583 O O . LEU A 1 80 ? 9.309 -5.606 3.133 1.00 97.50 80 LEU A O 1
ATOM 587 N N . CYS A 1 81 ? 10.466 -4.199 4.438 1.00 97.81 81 CYS A N 1
ATOM 588 C CA . CYS A 1 81 ? 11.075 -3.467 3.327 1.00 97.81 81 CYS A CA 1
ATOM 589 C C . CYS A 1 81 ? 12.083 -4.329 2.559 1.00 97.81 81 CYS A C 1
ATOM 591 O O . CYS A 1 81 ? 12.136 -4.316 1.332 1.00 97.81 81 CYS A O 1
ATOM 593 N N . LEU A 1 82 ? 12.880 -5.097 3.308 1.00 96.44 82 LEU A N 1
ATOM 594 C CA . LEU A 1 82 ? 13.901 -5.989 2.759 1.00 96.44 82 LEU A CA 1
ATOM 595 C C . LEU A 1 82 ? 13.311 -7.221 2.056 1.00 96.44 82 LEU A C 1
ATOM 597 O O . LEU A 1 82 ? 14.035 -7.896 1.333 1.00 96.44 82 LEU A O 1
ATOM 601 N N . ALA A 1 83 ? 12.033 -7.531 2.291 1.00 96.56 83 ALA A N 1
ATOM 602 C CA . ALA A 1 83 ? 11.328 -8.631 1.639 1.00 96.56 83 ALA A CA 1
ATOM 603 C C . ALA A 1 83 ? 10.758 -8.256 0.260 1.00 96.56 83 ALA A C 1
ATOM 605 O O . ALA A 1 83 ? 10.398 -9.150 -0.500 1.00 96.56 83 ALA A O 1
ATOM 606 N N . LEU A 1 84 ? 10.672 -6.961 -0.065 1.00 97.00 84 LEU A N 1
ATOM 607 C CA . LEU A 1 84 ? 10.172 -6.503 -1.359 1.00 97.00 84 LEU A CA 1
ATOM 608 C C . LEU A 1 84 ? 11.155 -6.847 -2.490 1.00 97.00 84 LEU A C 1
ATOM 610 O O . LEU A 1 84 ? 12.369 -6.775 -2.284 1.00 97.00 84 LEU A O 1
ATOM 614 N N . PRO A 1 85 ? 10.657 -7.152 -3.703 1.00 95.62 85 PRO A N 1
ATOM 615 C CA . PRO A 1 85 ? 11.507 -7.493 -4.843 1.00 95.62 85 PRO A CA 1
ATOM 616 C C . PRO A 1 85 ? 12.410 -6.330 -5.280 1.00 95.62 85 PRO A C 1
ATOM 618 O O . PRO A 1 85 ? 13.551 -6.557 -5.684 1.00 95.62 85 PRO A O 1
ATOM 621 N N . ALA A 1 86 ? 11.924 -5.091 -5.172 1.00 97.81 86 ALA A N 1
ATOM 622 C CA . ALA A 1 86 ? 12.705 -3.882 -5.395 1.00 97.81 86 ALA A CA 1
ATOM 623 C C . ALA A 1 86 ? 12.337 -2.809 -4.362 1.00 97.81 86 ALA A C 1
ATOM 625 O O . ALA A 1 86 ? 11.183 -2.388 -4.260 1.00 97.81 86 ALA A O 1
ATOM 626 N N . SER A 1 87 ? 13.334 -2.359 -3.599 1.00 97.56 87 SER A N 1
ATOM 627 C CA . SER A 1 87 ? 13.181 -1.291 -2.613 1.00 97.56 87 SER A CA 1
ATOM 628 C C . SER A 1 87 ? 14.424 -0.409 -2.503 1.00 97.56 87 SER A C 1
ATOM 630 O O . SER A 1 87 ? 15.545 -0.823 -2.811 1.00 97.56 87 SER A O 1
ATOM 632 N N . ALA A 1 88 ? 14.219 0.829 -2.060 1.00 97.50 88 ALA A N 1
ATOM 633 C CA . ALA A 1 88 ? 15.265 1.807 -1.796 1.00 97.50 88 ALA A CA 1
ATOM 634 C C . ALA A 1 88 ? 15.047 2.475 -0.433 1.00 97.50 88 ALA A C 1
ATOM 636 O O . ALA A 1 88 ? 13.926 2.605 0.057 1.00 97.50 88 ALA A O 1
ATOM 637 N N . CYS A 1 89 ? 16.142 2.907 0.195 1.00 97.06 89 CYS A N 1
ATOM 638 C CA . CYS A 1 89 ? 16.072 3.691 1.423 1.00 97.06 89 CYS A CA 1
ATOM 639 C C . CYS A 1 89 ? 16.274 5.172 1.107 1.00 97.06 89 CYS A C 1
ATOM 641 O O . CYS A 1 89 ? 17.401 5.594 0.837 1.00 97.06 89 CYS A O 1
ATOM 643 N N . ILE A 1 90 ? 15.208 5.966 1.209 1.00 94.31 90 ILE A N 1
ATOM 644 C CA . ILE A 1 90 ? 15.261 7.423 1.048 1.00 94.31 90 ILE A CA 1
ATOM 645 C C . ILE A 1 90 ? 14.746 8.067 2.330 1.00 94.31 90 ILE A C 1
ATOM 647 O O . ILE A 1 90 ? 13.669 7.741 2.822 1.00 94.31 90 ILE A O 1
ATOM 651 N N . SER A 1 91 ? 15.551 8.944 2.937 1.00 93.44 91 SER A N 1
ATOM 652 C CA . SER A 1 91 ? 15.196 9.636 4.189 1.00 93.44 91 SER A CA 1
ATOM 653 C C . SER A 1 91 ? 14.679 8.690 5.292 1.00 93.44 91 SER A C 1
ATOM 655 O O . SER A 1 91 ? 13.700 8.983 5.974 1.00 93.44 91 SER A O 1
ATOM 657 N N . ALA A 1 92 ? 15.334 7.530 5.449 1.00 94.44 92 ALA A N 1
ATOM 658 C CA . ALA A 1 92 ? 14.983 6.443 6.379 1.00 94.44 92 ALA A CA 1
ATOM 659 C C . ALA A 1 92 ? 13.637 5.726 6.127 1.00 94.44 92 ALA A C 1
ATOM 661 O O . ALA A 1 92 ? 13.266 4.834 6.900 1.00 94.44 92 ALA A O 1
ATOM 662 N N . THR A 1 93 ? 12.955 6.057 5.036 1.00 96.69 93 THR A N 1
ATOM 663 C CA . THR A 1 93 ? 11.685 5.473 4.604 1.00 96.69 93 THR A CA 1
ATOM 664 C C . THR A 1 93 ? 11.926 4.414 3.528 1.00 96.69 93 THR A C 1
ATOM 666 O O . THR A 1 93 ? 12.904 4.491 2.782 1.00 96.69 93 THR A O 1
ATOM 669 N N . CYS A 1 94 ? 11.079 3.386 3.502 1.00 98.44 94 CYS A N 1
ATOM 670 C CA . CYS A 1 94 ? 11.113 2.338 2.491 1.00 98.44 94 CYS A CA 1
ATOM 671 C C . CYS A 1 94 ? 10.347 2.767 1.235 1.00 98.44 94 CYS A C 1
ATOM 673 O O . CYS A 1 94 ? 9.116 2.781 1.245 1.00 98.44 94 CYS A O 1
ATOM 675 N N . GLU A 1 95 ? 11.067 3.091 0.167 1.00 98.38 95 GLU A N 1
ATOM 676 C CA . GLU A 1 95 ? 10.470 3.237 -1.161 1.00 98.38 95 GLU A CA 1
ATOM 677 C C . GLU A 1 95 ? 10.456 1.885 -1.864 1.00 98.38 95 GLU A C 1
ATOM 679 O O . GLU A 1 95 ? 11.392 1.097 -1.701 1.00 98.38 95 GLU A O 1
ATOM 684 N N . TYR A 1 96 ? 9.412 1.607 -2.637 1.00 98.44 96 TYR A N 1
ATOM 685 C CA . TYR A 1 96 ? 9.257 0.350 -3.358 1.00 98.44 96 TYR A CA 1
ATOM 686 C C . TYR A 1 96 ? 8.934 0.576 -4.829 1.00 98.44 96 TYR A C 1
ATOM 688 O O . TYR A 1 96 ? 8.346 1.590 -5.199 1.00 98.44 96 TYR A O 1
ATOM 696 N N . LEU A 1 97 ? 9.292 -0.410 -5.646 1.00 98.00 97 LEU A N 1
ATOM 697 C CA . LEU A 1 97 ? 8.764 -0.611 -6.990 1.00 98.00 97 LEU A CA 1
ATOM 698 C C . LEU A 1 97 ? 8.242 -2.045 -7.065 1.00 98.00 97 LEU A C 1
ATOM 700 O O . LEU A 1 97 ? 8.946 -2.988 -6.697 1.00 98.00 97 LEU A O 1
ATOM 704 N N . TYR A 1 98 ? 7.017 -2.208 -7.541 1.00 97.81 98 TYR A N 1
ATOM 705 C CA . TYR A 1 98 ? 6.385 -3.504 -7.731 1.00 97.81 98 TYR A CA 1
ATOM 706 C C . TYR A 1 98 ? 5.804 -3.581 -9.140 1.00 97.81 98 TYR A C 1
ATOM 708 O O . TYR A 1 98 ? 5.177 -2.635 -9.606 1.00 97.81 98 TYR A O 1
ATOM 716 N N . THR A 1 99 ? 6.029 -4.697 -9.826 1.00 97.00 99 THR A N 1
ATOM 717 C CA . THR A 1 99 ? 5.657 -4.889 -11.235 1.00 97.00 99 THR A CA 1
ATOM 718 C C . THR A 1 99 ? 4.893 -6.187 -11.409 1.00 97.00 99 THR A C 1
ATOM 720 O O . THR A 1 99 ? 5.269 -7.205 -10.823 1.00 97.00 99 THR A O 1
ATOM 723 N N . TYR A 1 100 ? 3.887 -6.169 -12.270 1.00 96.38 100 TYR A N 1
ATOM 724 C CA . TYR A 1 100 ? 3.017 -7.305 -12.542 1.00 96.38 100 TYR A CA 1
ATOM 725 C C . TYR A 1 100 ? 3.319 -7.949 -13.901 1.00 96.38 100 TYR A C 1
ATOM 727 O O . TYR A 1 100 ? 4.024 -7.397 -14.749 1.00 96.38 100 TYR A O 1
ATOM 735 N N . GLY A 1 101 ? 2.792 -9.159 -14.111 1.00 94.75 101 GLY A N 1
ATOM 736 C CA . GLY A 1 101 ? 3.008 -9.929 -15.343 1.00 94.75 101 GLY A CA 1
ATOM 737 C C . GLY A 1 101 ? 2.369 -9.320 -16.598 1.00 94.75 101 GLY A C 1
ATOM 738 O O . GLY A 1 101 ? 2.732 -9.705 -17.707 1.00 94.75 101 GLY A O 1
ATOM 739 N N . ASP A 1 102 ? 1.445 -8.375 -16.430 1.00 93.56 102 ASP A N 1
ATOM 740 C CA . ASP A 1 102 ? 0.792 -7.603 -17.493 1.00 93.56 102 ASP A CA 1
ATOM 741 C C . ASP A 1 102 ? 1.510 -6.278 -17.808 1.00 93.56 102 ASP A C 1
ATOM 743 O O . ASP A 1 102 ? 0.990 -5.466 -18.573 1.00 93.56 102 ASP A O 1
ATOM 747 N N . TYR A 1 103 ? 2.708 -6.083 -17.247 1.00 94.25 103 TYR A N 1
ATOM 748 C CA . TYR A 1 103 ? 3.532 -4.876 -17.355 1.00 94.25 103 TYR A CA 1
ATOM 749 C C . TYR A 1 103 ? 3.006 -3.651 -16.598 1.00 94.25 103 TYR A C 1
ATOM 751 O O . TYR A 1 103 ? 3.622 -2.592 -16.697 1.00 94.25 103 TYR A O 1
ATOM 759 N N . SER A 1 104 ? 1.930 -3.778 -15.816 1.00 96.00 104 SER A N 1
ATOM 760 C CA . SER A 1 104 ? 1.539 -2.727 -14.874 1.00 96.00 104 SER A CA 1
ATOM 761 C C . SER A 1 104 ? 2.521 -2.637 -13.702 1.00 96.00 104 SER A C 1
ATOM 763 O O . SER A 1 104 ? 3.263 -3.585 -13.397 1.00 96.00 104 SER A O 1
ATOM 765 N N . SER A 1 105 ? 2.557 -1.482 -13.040 1.00 97.19 105 SER A N 1
ATOM 766 C CA . SER A 1 105 ? 3.436 -1.259 -11.895 1.00 97.19 105 SER A CA 1
ATOM 767 C C . SER A 1 105 ? 2.851 -0.295 -10.869 1.00 97.19 105 SER A C 1
ATOM 769 O O . SER A 1 105 ? 1.978 0.516 -11.165 1.00 97.19 105 SER A O 1
ATOM 771 N N . THR A 1 106 ? 3.356 -0.393 -9.643 1.00 98.31 106 THR A N 1
ATOM 772 C CA . THR A 1 106 ? 3.141 0.603 -8.596 1.00 98.31 106 THR A CA 1
ATOM 773 C C . THR A 1 106 ? 4.463 0.910 -7.898 1.00 98.31 106 THR A C 1
ATOM 775 O O . THR A 1 106 ? 5.260 0.019 -7.581 1.00 98.31 106 THR A O 1
ATOM 778 N N . GLN A 1 107 ? 4.716 2.192 -7.682 1.00 98.31 107 GLN A N 1
ATOM 779 C CA . GLN A 1 107 ? 5.861 2.719 -6.964 1.00 98.31 107 GLN A CA 1
ATOM 780 C C . GLN A 1 107 ? 5.384 3.704 -5.905 1.00 98.31 107 GLN A C 1
ATOM 782 O O . GLN A 1 107 ? 4.494 4.521 -6.131 1.00 98.31 107 GLN A O 1
ATOM 787 N N . GLY A 1 108 ? 5.997 3.651 -4.729 1.00 98.31 108 GLY A N 1
ATOM 788 C CA . GLY A 1 108 ? 5.687 4.590 -3.662 1.00 98.31 108 GLY A CA 1
ATOM 789 C C . GLY A 1 108 ? 6.337 4.209 -2.347 1.00 98.31 108 GLY A C 1
ATOM 790 O O . GLY A 1 108 ? 7.433 3.651 -2.317 1.00 98.31 108 GLY A O 1
ATOM 791 N N . ILE A 1 109 ? 5.650 4.506 -1.248 1.00 98.50 109 ILE A N 1
ATOM 792 C CA . ILE A 1 109 ? 6.164 4.297 0.106 1.00 98.50 109 ILE A CA 1
ATOM 793 C C . ILE A 1 109 ? 5.504 3.080 0.743 1.00 98.50 109 ILE A C 1
ATOM 795 O O . ILE A 1 109 ? 4.277 2.986 0.787 1.00 98.50 109 ILE A O 1
ATOM 799 N N . LEU A 1 110 ? 6.303 2.163 1.290 1.00 98.69 110 LEU A N 1
ATOM 800 C CA . LEU A 1 110 ? 5.774 1.111 2.150 1.00 98.69 110 LEU A CA 1
ATOM 801 C C . LEU A 1 110 ? 5.398 1.725 3.505 1.00 98.69 110 LEU A C 1
ATOM 803 O O . LEU A 1 110 ? 6.230 2.331 4.190 1.00 98.69 110 LEU A O 1
ATOM 807 N N . SER A 1 111 ? 4.145 1.543 3.901 1.00 98.62 111 SER A N 1
ATOM 808 C CA . SER A 1 111 ? 3.535 2.213 5.049 1.00 98.62 111 SER A CA 1
ATOM 809 C C . SER A 1 111 ? 2.701 1.252 5.884 1.00 98.62 111 SER A C 1
ATOM 811 O O . SER A 1 111 ? 2.417 0.131 5.481 1.00 98.62 111 SER A O 1
ATOM 813 N N . TYR A 1 112 ? 2.327 1.692 7.077 1.00 98.75 112 TYR A N 1
ATOM 814 C CA . TYR A 1 112 ? 1.356 1.063 7.952 1.00 98.75 112 TYR A CA 1
ATOM 815 C C . TYR A 1 112 ? 0.064 1.862 7.959 1.00 98.75 112 TYR A C 1
ATOM 817 O O . TYR A 1 112 ? 0.086 3.094 7.958 1.00 98.75 112 TYR A O 1
ATOM 825 N N . GLU A 1 113 ? -1.054 1.155 8.059 1.00 98.75 113 GLU A N 1
ATOM 826 C CA . GLU A 1 113 ? -2.356 1.767 8.287 1.00 98.75 113 GLU A CA 1
ATOM 827 C C . GLU A 1 113 ? -3.300 0.812 9.033 1.00 98.75 113 GLU A C 1
ATOM 829 O O . GLU A 1 113 ? -3.014 -0.371 9.241 1.00 98.75 113 GLU A O 1
ATOM 834 N N . THR A 1 114 ? -4.433 1.342 9.480 1.00 98.62 114 THR A N 1
ATOM 835 C CA . THR A 1 114 ? -5.577 0.577 9.960 1.00 98.62 114 THR A CA 1
ATOM 836 C C . THR A 1 114 ? -6.505 0.265 8.798 1.00 98.62 114 THR A C 1
ATOM 838 O O . THR A 1 114 ? -7.065 1.177 8.188 1.00 98.62 114 THR A O 1
ATOM 841 N N . PHE A 1 115 ? -6.715 -1.021 8.521 1.00 98.12 115 PHE A N 1
ATOM 842 C CA . PHE A 1 115 ? -7.745 -1.456 7.580 1.00 98.12 115 PHE A CA 1
ATOM 843 C C . PHE A 1 115 ? -8.947 -1.962 8.366 1.00 98.12 115 PHE A C 1
ATOM 845 O O . PHE A 1 115 ? -8.805 -2.563 9.427 1.00 98.12 115 PHE A O 1
ATOM 852 N N . THR A 1 116 ? -10.146 -1.729 7.857 1.00 96.81 116 THR A N 1
ATOM 853 C CA . THR A 1 116 ? -11.386 -2.230 8.442 1.00 96.81 116 THR A CA 1
ATOM 854 C C . THR A 1 116 ? -12.066 -3.163 7.456 1.00 96.81 116 THR A C 1
ATOM 856 O O . THR A 1 116 ? -12.383 -2.771 6.336 1.00 96.81 116 THR A O 1
ATOM 859 N N . LEU A 1 117 ? -12.293 -4.401 7.888 1.00 94.94 117 LEU A N 1
ATOM 860 C CA . LEU A 1 117 ? -13.006 -5.429 7.136 1.00 94.94 117 LEU A CA 1
ATOM 861 C C . LEU A 1 117 ? -14.328 -5.697 7.854 1.00 94.94 117 LEU A C 1
ATOM 863 O O . LEU A 1 117 ? -14.350 -6.103 9.021 1.00 94.94 117 LEU A O 1
ATOM 867 N N . SER A 1 118 ? -15.440 -5.415 7.177 1.00 89.75 118 SER A N 1
ATOM 868 C CA . SER A 1 118 ? -16.777 -5.384 7.781 1.00 89.75 118 SER A CA 1
ATOM 869 C C . SER A 1 118 ? -16.829 -4.467 9.018 1.00 89.75 118 SER A C 1
ATOM 871 O O . SER A 1 118 ? -16.799 -3.249 8.885 1.00 89.75 118 SER A O 1
ATOM 873 N N . SER A 1 119 ? -16.890 -5.025 10.229 1.00 88.12 119 SER A N 1
ATOM 874 C CA . SER A 1 119 ? -16.947 -4.284 11.498 1.00 88.12 119 SER A CA 1
ATOM 875 C C . SER A 1 119 ? -15.655 -4.372 12.319 1.00 88.12 119 SER A C 1
ATOM 877 O O . SER A 1 119 ? -15.634 -3.979 13.487 1.00 88.12 119 SER A O 1
ATOM 879 N N . GLN A 1 120 ? -14.581 -4.915 11.740 1.00 93.88 120 GLN A N 1
ATOM 880 C CA . GLN A 1 120 ? -13.330 -5.190 12.440 1.00 93.88 120 GLN A CA 1
ATOM 881 C C . GLN A 1 120 ? -12.200 -4.327 11.901 1.00 93.88 120 GLN A C 1
ATOM 883 O O . GLN A 1 120 ? -11.757 -4.514 10.771 1.00 93.88 120 GLN A O 1
ATOM 888 N N . SER A 1 121 ? -11.722 -3.406 12.735 1.00 95.62 121 SER A N 1
ATOM 889 C CA . SER A 1 121 ? -10.525 -2.616 12.461 1.00 95.62 121 SER A CA 1
ATOM 890 C C . SER A 1 121 ? -9.275 -3.375 12.895 1.00 95.62 121 SER A C 1
ATOM 892 O O . SER A 1 121 ? -9.169 -3.829 14.035 1.00 95.62 121 SER A O 1
ATOM 894 N N . ILE A 1 122 ? -8.324 -3.478 11.977 1.00 96.75 122 ILE A N 1
ATOM 895 C CA . ILE A 1 122 ? -7.063 -4.192 12.115 1.00 96.75 122 ILE A CA 1
ATOM 896 C C . ILE A 1 122 ? -5.949 -3.151 11.948 1.00 96.75 122 ILE A C 1
ATOM 898 O O . ILE A 1 122 ? -5.721 -2.677 10.833 1.00 96.75 122 ILE A O 1
ATOM 902 N N . PRO A 1 123 ? -5.304 -2.721 13.045 1.00 97.69 123 PRO A N 1
ATOM 903 C CA . PRO A 1 123 ? -4.233 -1.735 12.987 1.00 97.69 123 PRO A CA 1
ATOM 904 C C . PRO A 1 123 ? -2.921 -2.360 12.496 1.00 97.69 123 PRO A C 1
ATOM 906 O O . PRO A 1 123 ? -2.736 -3.574 12.579 1.00 97.69 123 PRO A O 1
ATOM 909 N N . HIS A 1 124 ? -1.977 -1.511 12.083 1.00 97.06 124 HIS A N 1
ATOM 910 C CA . HIS A 1 124 ? -0.610 -1.899 11.709 1.00 97.06 124 HIS A CA 1
ATOM 911 C C . HIS A 1 124 ? -0.520 -2.910 10.551 1.00 97.06 124 HIS A C 1
ATOM 913 O O . HIS A 1 124 ? 0.392 -3.736 10.517 1.00 97.06 124 HIS A O 1
ATOM 919 N N . ILE A 1 125 ? -1.428 -2.826 9.575 1.00 97.88 125 ILE A N 1
ATOM 920 C CA . ILE A 1 125 ? -1.278 -3.544 8.305 1.00 97.88 125 ILE A CA 1
ATOM 921 C C . ILE A 1 125 ? -0.262 -2.800 7.448 1.00 97.88 125 ILE A C 1
ATOM 923 O O . ILE A 1 125 ? -0.408 -1.600 7.222 1.00 97.88 125 ILE A O 1
ATOM 927 N N . ALA A 1 126 ? 0.772 -3.512 6.998 1.00 98.12 126 ALA A N 1
ATOM 928 C CA . ALA A 1 126 ? 1.724 -2.983 6.037 1.00 98.12 126 ALA A CA 1
ATOM 929 C C . ALA A 1 126 ? 1.118 -3.012 4.630 1.00 98.12 126 ALA A C 1
ATOM 931 O O . ALA A 1 126 ? 0.572 -4.034 4.218 1.00 98.12 126 ALA A O 1
ATOM 932 N N . PHE A 1 127 ? 1.216 -1.902 3.911 1.00 98.69 127 PHE A N 1
ATOM 933 C CA . PHE A 1 127 ? 0.681 -1.745 2.565 1.00 98.69 127 PHE A CA 1
ATOM 934 C C . PHE A 1 127 ? 1.539 -0.767 1.752 1.00 98.69 127 PHE A C 1
ATOM 936 O O . PHE A 1 127 ? 2.247 0.077 2.310 1.00 98.69 127 PHE A O 1
ATOM 943 N N . GLY A 1 128 ? 1.476 -0.878 0.430 1.00 98.56 128 GLY A N 1
ATOM 944 C CA . GLY A 1 128 ? 2.061 0.075 -0.498 1.00 98.56 128 GLY A CA 1
ATOM 945 C C . GLY A 1 128 ? 1.177 1.310 -0.651 1.00 98.56 128 GLY A C 1
ATOM 946 O O . GLY A 1 128 ? 0.028 1.220 -1.080 1.00 98.56 128 GLY A O 1
ATOM 947 N N . CYS A 1 129 ? 1.718 2.478 -0.325 1.00 98.44 129 CYS A N 1
ATOM 948 C CA . CYS A 1 129 ? 1.101 3.763 -0.619 1.00 98.44 129 CYS A CA 1
ATOM 949 C C . CYS A 1 129 ? 1.657 4.253 -1.964 1.00 98.44 129 CYS A C 1
ATOM 951 O O . CYS A 1 129 ? 2.729 4.859 -2.003 1.00 98.44 129 CYS A O 1
ATOM 953 N N . GLY A 1 130 ? 0.999 3.870 -3.063 1.00 98.25 130 GLY A N 1
ATOM 954 C CA . GLY A 1 130 ? 1.487 4.028 -4.438 1.00 98.25 130 GLY A CA 1
ATOM 955 C C . GLY A 1 130 ? 1.310 5.448 -4.963 1.00 98.25 130 GLY A C 1
ATOM 956 O O . GLY A 1 130 ? 0.191 5.942 -5.068 1.00 98.25 130 GLY A O 1
ATOM 95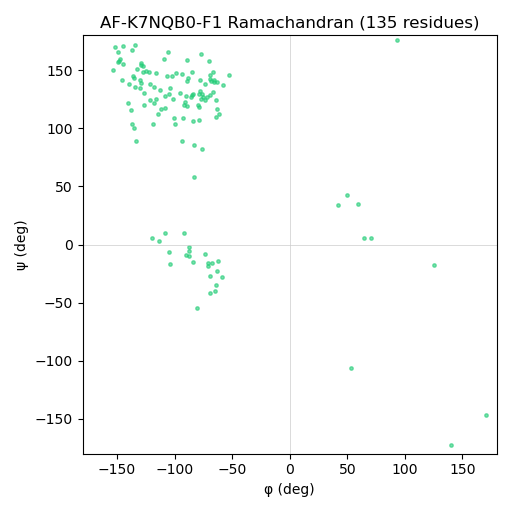7 N N . GLN A 1 131 ? 2.411 6.106 -5.295 1.00 98.06 131 GLN A N 1
ATOM 958 C CA . GLN A 1 131 ? 2.464 7.489 -5.769 1.00 98.06 131 GLN A CA 1
ATOM 959 C C . GLN A 1 131 ? 2.692 7.582 -7.279 1.00 98.06 131 GLN A C 1
ATOM 961 O O . GLN A 1 131 ? 2.443 8.634 -7.851 1.00 98.06 131 GLN A O 1
ATOM 966 N N . ASP A 1 132 ? 3.140 6.502 -7.910 1.00 97.75 132 ASP A N 1
ATOM 967 C CA . ASP A 1 132 ? 3.305 6.379 -9.353 1.00 97.75 132 ASP A CA 1
ATOM 968 C C . ASP A 1 132 ? 2.797 4.992 -9.763 1.00 97.75 132 ASP A C 1
ATOM 970 O O . ASP A 1 132 ? 3.280 3.981 -9.249 1.00 97.75 132 ASP A O 1
ATOM 974 N N . ASN A 1 133 ? 1.732 4.936 -10.558 1.00 97.31 133 ASN A N 1
ATOM 975 C CA . ASN A 1 133 ? 0.980 3.718 -10.834 1.00 97.31 133 ASN A CA 1
ATOM 976 C C . ASN A 1 133 ? 0.678 3.626 -12.333 1.00 97.31 133 ASN A C 1
ATOM 978 O O . ASN A 1 133 ? -0.268 4.240 -12.832 1.00 97.31 133 ASN A O 1
ATOM 982 N N . GLU A 1 134 ? 1.469 2.821 -13.039 1.00 95.19 134 GLU A N 1
ATOM 983 C CA . GLU A 1 134 ? 1.322 2.595 -14.474 1.00 95.19 134 GLU A CA 1
ATOM 984 C C . GLU A 1 134 ? 0.385 1.410 -14.743 1.00 95.19 134 GLU A C 1
ATOM 986 O O . GLU A 1 134 ? 0.583 0.306 -14.233 1.00 95.19 134 GLU A O 1
ATOM 991 N N . GLY A 1 135 ? -0.633 1.623 -15.576 1.00 88.56 135 GLY A N 1
ATOM 992 C CA . GLY A 1 135 ? -1.664 0.631 -15.890 1.00 88.56 135 GLY A CA 1
ATOM 993 C C . GLY A 1 135 ? -3.049 1.271 -15.978 1.00 88.56 135 GLY A C 1
ATOM 994 O O . GLY A 1 135 ? -3.181 2.495 -15.963 1.00 88.56 135 GLY A O 1
ATOM 995 N N . SER A 1 136 ? -4.098 0.456 -16.102 1.00 73.81 136 SER A N 1
ATOM 996 C CA . SER A 1 136 ? -5.483 0.954 -16.166 1.00 73.81 136 SER A CA 1
ATOM 997 C C . SER A 1 136 ? -6.302 0.753 -14.892 1.00 73.81 136 SER A C 1
ATOM 999 O O . SER A 1 136 ? -7.402 1.305 -14.823 1.00 73.81 136 SER A O 1
ATOM 1001 N N . GLY A 1 137 ? -5.754 0.043 -13.899 1.00 60.97 137 GLY A N 1
ATOM 1002 C CA . GLY A 1 137 ? -6.497 -0.378 -12.712 1.00 60.97 137 GLY A CA 1
ATOM 1003 C C . GLY A 1 137 ? -7.592 -1.391 -12.994 1.00 60.97 137 GLY A C 1
ATOM 1004 O O . GLY A 1 137 ? -7.995 -1.536 -14.173 1.00 60.97 137 GLY A O 1
#